Protein AF-A0A158PHT4-F1 (afdb_monomer_lite)

Structure (mmCIF, N/CA/C/O backbone):
data_AF-A0A158PHT4-F1
#
_entry.id   AF-A0A15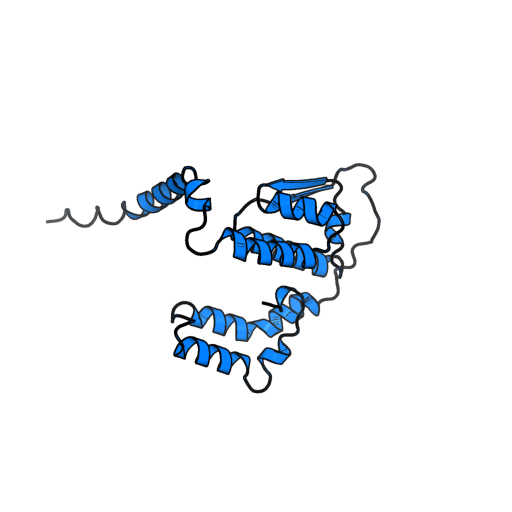8PHT4-F1
#
loop_
_atom_site.group_PDB
_atom_site.id
_atom_site.type_symbol
_atom_site.label_atom_id
_atom_site.label_alt_id
_atom_site.label_comp_id
_atom_site.label_asym_id
_atom_site.label_entity_id
_atom_site.label_seq_id
_atom_site.pdbx_PDB_ins_code
_atom_site.Cartn_x
_atom_site.Cartn_y
_atom_site.Cartn_z
_atom_site.occupancy
_atom_site.B_iso_or_equiv
_atom_site.auth_seq_id
_atom_site.auth_comp_id
_atom_site.auth_asym_id
_atom_site.auth_atom_id
_atom_site.pdbx_PDB_model_num
ATOM 1 N N . MET A 1 1 ? -7.652 -9.459 8.260 1.00 43.53 1 MET A N 1
ATOM 2 C CA . MET A 1 1 ? -6.283 -8.878 8.191 1.00 43.53 1 MET A CA 1
ATOM 3 C C . MET A 1 1 ? -5.360 -9.685 7.281 1.00 43.53 1 MET A C 1
ATOM 5 O O . MET A 1 1 ? -4.559 -9.078 6.591 1.00 43.53 1 MET A O 1
ATOM 9 N N . LEU A 1 2 ? -5.506 -11.014 7.230 1.00 48.41 2 LEU A N 1
ATOM 10 C CA . LEU A 1 2 ? -4.829 -11.893 6.266 1.00 48.41 2 LEU A CA 1
ATOM 11 C C . LEU A 1 2 ? -5.386 -11.805 4.827 1.00 48.41 2 LEU A C 1
ATOM 13 O O . LEU A 1 2 ? -4.727 -12.243 3.892 1.00 48.41 2 LEU A O 1
ATOM 17 N N . GLU A 1 3 ? -6.568 -11.220 4.625 1.00 50.50 3 GLU A N 1
ATOM 18 C CA . GLU A 1 3 ? -7.203 -11.133 3.297 1.00 50.50 3 GLU A CA 1
ATOM 19 C C . GLU A 1 3 ? -6.389 -10.324 2.279 1.00 50.50 3 GLU A C 1
ATOM 21 O O . GLU A 1 3 ? -6.284 -10.740 1.132 1.00 50.50 3 GLU A O 1
ATOM 26 N N . HIS A 1 4 ? -5.694 -9.258 2.696 1.00 52.31 4 HIS A N 1
ATOM 27 C CA . HIS A 1 4 ? -4.806 -8.503 1.796 1.00 52.31 4 HIS A CA 1
ATOM 28 C C . HIS A 1 4 ? -3.596 -9.315 1.306 1.00 52.31 4 HIS A C 1
ATOM 30 O O . HIS A 1 4 ? -2.979 -8.947 0.315 1.00 52.31 4 HIS A O 1
ATOM 36 N N . LEU A 1 5 ? -3.258 -10.416 1.983 1.00 56.66 5 LEU A N 1
ATOM 37 C CA . LEU A 1 5 ? -2.183 -11.328 1.585 1.00 56.66 5 LEU A CA 1
ATOM 38 C C . LEU A 1 5 ? -2.699 -12.473 0.703 1.00 56.66 5 LEU A C 1
ATOM 40 O O . LEU A 1 5 ? -1.915 -13.327 0.296 1.00 56.66 5 LEU A O 1
ATOM 44 N N . GLY A 1 6 ? -3.987 -12.475 0.343 1.00 58.03 6 GLY A N 1
ATOM 45 C CA . GLY A 1 6 ? -4.617 -13.538 -0.442 1.00 58.03 6 GLY A CA 1
ATOM 46 C C . GLY A 1 6 ? -5.187 -14.672 0.409 1.00 58.03 6 GLY A C 1
ATOM 47 O O . GLY A 1 6 ? -5.356 -15.785 -0.086 1.00 58.03 6 GLY A O 1
ATOM 48 N N . ALA A 1 7 ? -5.491 -14.431 1.689 1.00 65.94 7 ALA A N 1
ATOM 49 C CA . ALA A 1 7 ? -6.240 -15.410 2.466 1.00 65.94 7 ALA A CA 1
ATOM 50 C C . ALA A 1 7 ? -7.692 -15.480 1.997 1.00 65.94 7 ALA A C 1
ATOM 52 O O . ALA A 1 7 ? -8.373 -14.465 1.871 1.00 65.94 7 ALA A O 1
ATOM 53 N N . ASN A 1 8 ? -8.153 -16.703 1.764 1.00 71.38 8 ASN A N 1
ATOM 54 C CA . ASN A 1 8 ? -9.468 -16.965 1.211 1.00 71.38 8 ASN A CA 1
ATOM 55 C C . ASN A 1 8 ? -10.591 -16.582 2.207 1.00 71.38 8 ASN A C 1
ATOM 57 O O . ASN A 1 8 ? -10.654 -17.156 3.306 1.00 71.38 8 ASN A O 1
ATOM 61 N N . PRO A 1 9 ? -11.520 -15.679 1.832 1.00 80.25 9 PRO A N 1
ATOM 62 C CA . PRO A 1 9 ? -12.610 -15.241 2.699 1.00 80.25 9 PRO A CA 1
ATOM 63 C C . PRO A 1 9 ? -13.687 -16.316 2.888 1.00 80.25 9 PRO A C 1
ATOM 65 O O . PRO A 1 9 ? -14.562 -16.142 3.726 1.00 80.25 9 PRO A O 1
ATOM 68 N N . LYS A 1 10 ? -13.628 -17.468 2.197 1.00 81.31 10 LYS A N 1
ATOM 69 C CA . LYS A 1 10 ? -14.564 -18.595 2.398 1.00 81.31 10 LYS A CA 1
ATOM 70 C C . LYS A 1 10 ? -14.692 -19.018 3.864 1.00 81.31 10 LYS A C 1
ATOM 72 O O . LYS A 1 10 ? -15.769 -19.414 4.297 1.00 81.31 10 LYS A O 1
ATOM 77 N N . SER A 1 11 ? -13.611 -18.908 4.637 1.00 81.44 11 SER A N 1
ATOM 78 C CA . SER A 1 11 ? -13.627 -19.197 6.080 1.00 81.44 11 SER A CA 1
ATOM 79 C C . SER A 1 11 ? -14.541 -18.259 6.879 1.00 81.44 11 SER A C 1
ATOM 81 O O . SER A 1 11 ? -15.110 -18.674 7.883 1.00 81.44 11 SER A O 1
ATOM 83 N N . LEU A 1 12 ? -14.731 -17.026 6.407 1.00 81.06 12 LEU A N 1
ATOM 84 C CA . LEU A 1 12 ? -15.564 -15.997 7.022 1.00 81.06 12 LEU A CA 1
ATOM 85 C C . LEU A 1 12 ? -17.061 -16.320 6.900 1.00 81.06 12 LEU A C 1
ATOM 87 O O . LEU A 1 12 ? -17.836 -15.986 7.793 1.00 81.06 12 LEU A O 1
ATOM 91 N N . TYR A 1 13 ? -17.448 -17.014 5.828 1.00 83.50 13 TYR A N 1
ATOM 92 C CA . TYR A 1 13 ? -18.829 -17.423 5.548 1.00 83.50 13 TYR A CA 1
ATOM 93 C C . TYR A 1 13 ? -19.172 -18.815 6.095 1.00 83.50 13 TYR A C 1
ATOM 95 O O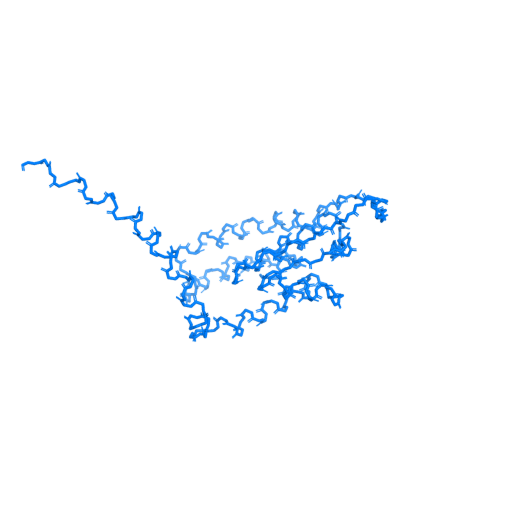 . TYR A 1 13 ? -20.335 -19.209 6.133 1.00 83.50 13 TYR A O 1
ATOM 103 N N . LYS A 1 14 ? -18.174 -19.590 6.537 1.00 86.19 14 LYS A N 1
ATOM 104 C CA . LYS A 1 14 ? -18.403 -20.939 7.059 1.00 86.19 14 LYS A CA 1
ATOM 105 C C . LYS A 1 14 ? -19.127 -20.862 8.410 1.00 86.19 14 LYS A C 1
ATOM 107 O O . LYS A 1 14 ? -18.598 -20.293 9.361 1.00 86.19 14 LYS A O 1
ATOM 112 N N . HIS A 1 15 ? -20.319 -21.458 8.500 1.00 86.44 15 HIS A N 1
ATOM 113 C CA . HIS A 1 15 ? -21.161 -21.482 9.712 1.00 86.44 15 HIS A CA 1
ATOM 114 C C . HIS A 1 15 ? -21.458 -20.092 10.317 1.00 86.44 15 HIS A C 1
ATOM 116 O O . HIS A 1 15 ? -21.584 -19.966 11.543 1.00 86.44 15 HIS A O 1
ATOM 122 N N . ASP A 1 16 ? -21.520 -19.058 9.471 1.00 83.06 16 ASP A N 1
ATOM 123 C CA . ASP A 1 16 ? -21.696 -17.650 9.857 1.00 83.06 16 ASP A CA 1
ATOM 124 C C . ASP A 1 16 ? -20.627 -17.131 10.832 1.00 83.06 16 ASP A C 1
ATOM 126 O O . ASP A 1 16 ? -20.882 -16.252 11.658 1.00 83.06 16 ASP A O 1
ATOM 130 N N . TYR A 1 17 ? -19.403 -17.668 10.751 1.00 85.62 17 TYR A N 1
ATOM 131 C CA . TYR A 1 17 ? -18.296 -17.304 11.640 1.00 85.62 17 TYR A CA 1
ATOM 132 C C . TYR A 1 17 ? -18.021 -15.794 11.670 1.00 85.62 17 TYR A C 1
ATOM 134 O O . TYR A 1 17 ? -17.864 -15.209 12.746 1.00 85.62 17 TYR A O 1
ATOM 142 N N . GLY A 1 18 ? -17.981 -15.145 10.503 1.00 82.75 18 GLY A N 1
ATOM 143 C CA . GLY A 1 18 ? -17.729 -13.710 10.387 1.00 82.75 18 GLY A CA 1
ATOM 144 C C . GLY A 1 18 ? -18.805 -12.866 11.068 1.00 82.75 18 GLY A C 1
ATOM 145 O O . GLY A 1 18 ? -18.476 -11.914 11.776 1.00 82.75 18 GLY A O 1
ATOM 146 N N . GLN A 1 19 ? -20.072 -13.254 10.912 1.00 86.81 19 GLN A N 1
ATOM 147 C CA . GLN A 1 19 ? -21.207 -12.543 11.495 1.00 86.81 19 GLN A CA 1
ATOM 148 C C . GLN A 1 19 ? -21.254 -12.737 13.014 1.00 86.81 19 GLN A C 1
ATOM 150 O O . GLN A 1 19 ? -21.314 -11.751 13.743 1.00 86.81 19 GLN A O 1
ATOM 155 N N . LYS A 1 20 ? -21.073 -13.974 13.500 1.00 87.62 20 LYS A N 1
ATOM 156 C CA . LYS A 1 20 ? -20.962 -14.285 14.938 1.00 87.62 20 LYS A CA 1
ATOM 157 C C . LYS A 1 20 ? -19.827 -13.515 15.610 1.00 87.62 20 LYS A C 1
ATOM 159 O O . LYS A 1 20 ? -20.035 -12.861 16.625 1.00 87.62 20 LYS A O 1
ATOM 164 N N . THR A 1 21 ? -18.644 -13.505 14.992 1.00 87.06 21 THR A N 1
ATOM 165 C CA . THR A 1 21 ? -17.480 -12.763 15.505 1.00 87.06 21 THR A CA 1
ATOM 166 C C . THR A 1 21 ? -17.753 -11.259 15.583 1.00 87.06 21 THR A C 1
ATOM 168 O O . THR A 1 21 ? -17.270 -10.583 16.493 1.00 87.06 21 THR A O 1
ATOM 171 N N . LEU A 1 22 ? -18.491 -10.703 14.618 1.00 87.19 22 LEU A N 1
ATOM 172 C CA . LEU A 1 22 ? -18.854 -9.291 14.629 1.00 87.19 22 LEU A CA 1
ATOM 173 C C . LEU A 1 22 ? -19.854 -8.986 15.749 1.00 87.19 22 LEU A C 1
ATOM 175 O O . LEU A 1 22 ? -19.645 -8.022 16.484 1.00 87.19 22 LEU A O 1
ATOM 179 N N . THR A 1 23 ? -20.873 -9.827 15.932 1.00 87.19 23 THR A N 1
ATOM 180 C CA . THR A 1 23 ? -21.847 -9.703 17.024 1.00 87.19 23 THR A CA 1
ATOM 181 C C . THR A 1 23 ? -21.169 -9.773 18.394 1.00 87.19 23 THR A C 1
ATOM 183 O O . THR A 1 23 ? -21.371 -8.872 19.208 1.00 87.19 23 THR A O 1
ATOM 186 N N . ASP A 1 24 ? -20.279 -10.743 18.618 1.00 89.75 24 ASP A N 1
ATOM 187 C CA . ASP A 1 24 ? -19.501 -10.864 19.861 1.00 89.75 24 ASP A CA 1
ATOM 188 C C . ASP A 1 24 ? -18.653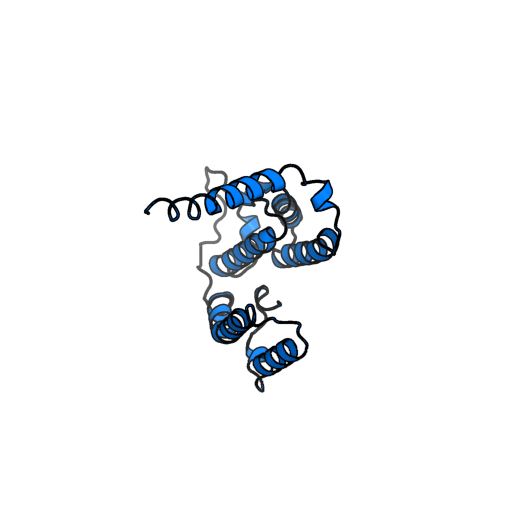 -9.612 20.124 1.00 89.75 24 ASP A C 1
ATOM 190 O O . ASP A 1 24 ? -18.521 -9.139 21.252 1.00 89.75 24 ASP A O 1
ATOM 194 N N . ARG A 1 25 ? -18.070 -9.026 19.073 1.00 86.50 25 ARG A N 1
ATOM 195 C CA . ARG A 1 25 ? -17.253 -7.809 19.187 1.00 86.50 25 ARG A CA 1
ATOM 196 C C . ARG A 1 25 ? -18.062 -6.563 19.517 1.00 86.50 25 ARG A C 1
ATOM 198 O O . ARG A 1 25 ? -17.520 -5.674 20.182 1.00 86.50 25 ARG A O 1
ATOM 205 N N . VAL A 1 26 ? -19.309 -6.491 19.057 1.00 89.25 26 VAL A N 1
ATOM 206 C CA . VAL A 1 26 ? -20.256 -5.433 19.433 1.00 89.25 26 VAL A CA 1
ATOM 207 C C . VAL A 1 26 ? -20.676 -5.611 20.889 1.00 89.25 26 VAL A C 1
ATOM 209 O O . VAL A 1 26 ? -20.612 -4.648 21.649 1.00 89.25 26 VAL A O 1
ATOM 212 N N . GLN A 1 27 ? -21.016 -6.837 21.300 1.00 87.19 27 GLN A N 1
ATOM 213 C CA . GLN A 1 27 ? -21.388 -7.151 22.685 1.00 87.19 27 GLN A CA 1
ATOM 214 C C . GLN A 1 27 ? -20.253 -6.848 23.671 1.00 87.19 27 GLN A C 1
ATOM 216 O O . GLN A 1 27 ? -20.477 -6.220 24.701 1.00 87.19 27 GLN A O 1
ATOM 221 N N . ASN A 1 28 ? -19.015 -7.190 23.312 1.00 87.88 28 ASN A N 1
ATOM 222 C CA . ASN A 1 28 ? -17.826 -6.918 24.124 1.00 87.88 28 ASN A CA 1
ATOM 223 C C . ASN A 1 28 ? -17.319 -5.463 24.015 1.00 87.88 28 ASN A C 1
ATOM 225 O O . ASN A 1 28 ? -16.254 -5.138 24.539 1.00 87.88 28 ASN A O 1
ATOM 229 N N . GLY A 1 29 ? -18.021 -4.581 23.291 1.00 82.81 29 GLY A N 1
ATOM 230 C CA . GLY A 1 29 ? -17.694 -3.153 23.177 1.00 82.81 29 GLY A CA 1
ATOM 231 C C . GLY A 1 29 ? -16.449 -2.818 22.345 1.00 82.81 29 GLY A C 1
ATOM 232 O O . GLY A 1 29 ? -16.054 -1.656 22.252 1.00 82.81 29 GLY A O 1
ATOM 233 N N . THR A 1 30 ? -15.822 -3.809 21.708 1.00 83.75 30 THR A N 1
ATOM 234 C CA . THR A 1 30 ? -14.628 -3.607 20.865 1.00 83.75 30 THR A CA 1
ATOM 235 C C . THR A 1 30 ? -14.942 -2.936 19.526 1.00 83.75 30 THR A C 1
ATOM 237 O O . THR A 1 30 ? -14.068 -2.303 18.931 1.00 83.75 30 THR A O 1
ATOM 240 N N . VAL A 1 31 ? -16.190 -3.041 19.058 1.00 84.69 31 VAL A N 1
ATOM 241 C CA . VAL A 1 31 ? -16.697 -2.364 17.859 1.00 84.69 31 VAL A CA 1
ATOM 242 C C . VAL A 1 31 ? -17.844 -1.447 18.269 1.00 84.69 31 VAL A C 1
ATOM 244 O O . VAL A 1 31 ? -18.857 -1.900 18.789 1.00 84.69 31 VAL A O 1
ATOM 247 N N . CYS A 1 32 ? -17.694 -0.143 18.027 1.00 85.62 32 CYS A N 1
ATOM 248 C CA . CYS A 1 32 ? -18.755 0.825 18.290 1.00 85.62 32 CYS A CA 1
ATOM 249 C C . CYS A 1 32 ? -19.781 0.862 17.146 1.00 85.62 32 CYS A C 1
ATOM 251 O O . CYS A 1 32 ? -19.469 0.504 16.008 1.00 85.62 32 CYS A O 1
ATOM 253 N N . GLY A 1 33 ? -20.979 1.394 17.412 1.00 80.69 33 GLY A N 1
ATOM 254 C CA . GLY A 1 33 ? -22.054 1.490 16.413 1.00 80.69 33 GLY A CA 1
ATOM 255 C C . GLY A 1 33 ? -21.687 2.266 15.138 1.00 80.69 33 GLY A C 1
ATOM 256 O O . GLY A 1 33 ? -22.241 1.998 14.082 1.00 80.69 33 GLY A O 1
ATOM 257 N N . LYS A 1 34 ? -20.696 3.171 15.185 1.00 85.56 34 LYS A N 1
ATOM 258 C CA . LYS A 1 34 ? -20.178 3.870 13.988 1.00 85.56 34 LYS A CA 1
ATOM 259 C C . LYS A 1 34 ? -19.271 2.995 13.114 1.00 85.56 34 LYS A C 1
ATOM 261 O O . LYS A 1 34 ? -19.097 3.274 11.931 1.00 85.56 34 LYS A O 1
ATOM 266 N N . CYS A 1 35 ? -18.635 1.987 13.706 1.00 83.38 35 CYS A N 1
ATOM 267 C CA . CYS A 1 35 ? -17.728 1.071 13.019 1.00 83.38 35 CYS A CA 1
ATOM 268 C C . CYS A 1 35 ? -18.450 -0.184 12.520 1.00 83.38 35 CYS A C 1
ATOM 270 O O . CYS A 1 35 ? -18.028 -0.734 11.509 1.00 83.38 35 CYS A O 1
ATOM 272 N N . LEU A 1 36 ? -19.529 -0.601 13.192 1.00 84.12 36 LEU A N 1
ATOM 273 C CA . LEU A 1 36 ? -20.365 -1.741 12.809 1.00 84.12 36 LEU A CA 1
ATOM 274 C C . LEU A 1 36 ? -20.729 -1.774 11.310 1.00 84.12 36 LEU A C 1
ATOM 276 O O . LEU A 1 36 ? -20.359 -2.757 10.669 1.00 84.12 36 LEU A O 1
ATOM 280 N N . PRO A 1 37 ? -21.308 -0.713 10.707 1.00 88.19 37 PRO A N 1
ATOM 281 C CA . PRO A 1 37 ? -21.698 -0.754 9.296 1.00 88.19 37 PRO A CA 1
ATOM 282 C C . PRO A 1 37 ? -20.509 -0.988 8.355 1.00 88.19 37 PRO A C 1
ATOM 284 O O . PRO A 1 37 ? -20.651 -1.656 7.340 1.00 88.19 37 PRO A O 1
ATOM 287 N N . LYS A 1 38 ? -19.304 -0.521 8.714 1.00 87.38 38 LYS A N 1
ATOM 288 C CA . LYS A 1 38 ? -18.089 -0.747 7.911 1.00 87.38 38 LYS A CA 1
ATOM 289 C C . LYS A 1 38 ? -17.654 -2.210 7.926 1.00 87.38 38 LYS A C 1
ATOM 291 O O . LYS A 1 38 ? -17.127 -2.710 6.938 1.00 87.38 38 LYS A O 1
ATOM 296 N N . PHE A 1 39 ? -17.826 -2.887 9.060 1.00 85.69 39 PHE A N 1
ATOM 297 C CA . PHE A 1 39 ? -17.507 -4.307 9.175 1.00 85.69 39 PHE A CA 1
ATOM 298 C C . PHE A 1 39 ? -18.565 -5.180 8.497 1.00 85.69 39 PHE A C 1
ATOM 300 O O . PHE A 1 39 ? -18.199 -6.171 7.877 1.00 85.69 39 PHE A O 1
ATOM 307 N N . GLU A 1 40 ? -19.843 -4.806 8.563 1.00 86.94 40 GLU A N 1
ATOM 308 C CA . GLU A 1 40 ? -20.914 -5.487 7.822 1.00 86.94 40 GLU A CA 1
ATOM 309 C C . GLU A 1 40 ? -20.721 -5.356 6.309 1.00 86.94 40 GLU A C 1
ATOM 311 O O . GLU A 1 40 ? -20.790 -6.346 5.582 1.00 86.94 40 GLU A O 1
ATOM 316 N N . GLU A 1 41 ? -20.399 -4.150 5.842 1.00 86.56 41 GLU A N 1
ATOM 317 C CA . GLU A 1 41 ? -20.066 -3.886 4.444 1.00 86.56 41 GLU A CA 1
ATOM 318 C C . GLU A 1 41 ? -18.859 -4.721 3.996 1.00 86.56 41 GLU A C 1
ATOM 320 O O . GLU A 1 41 ? -18.899 -5.381 2.958 1.00 86.56 41 GLU A O 1
ATOM 325 N N . PHE A 1 42 ? -17.815 -4.789 4.823 1.00 85.38 42 PHE A N 1
ATOM 326 C CA . PHE A 1 42 ? -16.665 -5.649 4.568 1.00 85.38 42 PHE A CA 1
ATOM 327 C C . PHE A 1 42 ? -17.043 -7.134 4.475 1.00 85.38 42 PHE A C 1
ATOM 329 O O . PHE A 1 42 ? -16.650 -7.787 3.516 1.00 85.38 42 PHE A O 1
ATOM 336 N N . LEU A 1 43 ? -17.833 -7.672 5.414 1.00 85.12 43 LEU A N 1
ATOM 337 C CA . LEU A 1 43 ? -18.299 -9.067 5.365 1.00 85.12 43 LEU A CA 1
ATOM 338 C C . LEU A 1 43 ? -19.079 -9.355 4.075 1.00 85.12 43 LEU A C 1
ATOM 340 O O . LEU A 1 43 ? -18.922 -10.423 3.486 1.00 85.12 43 LEU A O 1
ATOM 344 N N . LYS A 1 44 ? -19.891 -8.399 3.613 1.00 86.31 44 LYS A N 1
ATOM 345 C CA . LYS A 1 44 ? -20.662 -8.524 2.373 1.00 86.31 44 LYS A CA 1
ATOM 346 C C . LYS A 1 44 ? -19.766 -8.577 1.135 1.00 86.31 44 LYS A C 1
ATOM 348 O O . LYS A 1 44 ? -20.019 -9.383 0.246 1.00 86.31 44 LYS A O 1
ATOM 353 N N . PHE A 1 45 ? -18.729 -7.742 1.078 1.00 85.38 45 PHE A N 1
ATOM 354 C CA . PHE A 1 45 ? -17.880 -7.603 -0.109 1.00 85.38 45 PHE A CA 1
ATOM 355 C C . PHE A 1 45 ? -16.572 -8.403 -0.062 1.00 85.38 45 PHE A C 1
ATOM 357 O O . PHE A 1 45 ? -15.884 -8.461 -1.076 1.00 85.38 45 PHE A O 1
ATOM 364 N N . ALA A 1 46 ? -16.220 -9.048 1.055 1.00 81.50 46 ALA A N 1
ATOM 365 C CA . ALA A 1 46 ? -14.950 -9.769 1.202 1.00 81.50 46 ALA A CA 1
ATOM 366 C C . ALA A 1 46 ? -14.734 -10.830 0.106 1.00 81.50 46 ALA A C 1
ATOM 368 O O . ALA A 1 46 ? -13.635 -10.929 -0.436 1.00 81.50 46 ALA A O 1
ATOM 369 N N . GLY A 1 47 ? -15.783 -11.570 -0.274 1.00 80.25 47 GLY A N 1
ATOM 370 C CA . GLY A 1 47 ? -15.757 -12.508 -1.402 1.00 80.25 47 GLY A CA 1
ATOM 371 C C . GLY A 1 47 ? -15.398 -11.838 -2.732 1.00 80.25 47 GLY A C 1
ATOM 372 O O . GLY A 1 47 ? -14.435 -12.241 -3.378 1.00 80.25 47 GLY A O 1
ATOM 373 N N . THR A 1 48 ? -16.113 -10.771 -3.098 1.00 82.06 48 THR A N 1
ATOM 374 C CA . THR A 1 48 ? -15.868 -10.002 -4.331 1.00 82.06 48 THR A CA 1
ATOM 375 C C . THR A 1 48 ? -14.478 -9.372 -4.344 1.00 82.06 48 THR A C 1
ATOM 377 O O . THR A 1 48 ? -13.781 -9.427 -5.351 1.00 82.06 48 THR A O 1
ATOM 380 N N . ILE A 1 49 ? -14.039 -8.815 -3.211 1.00 76.88 49 ILE A N 1
ATOM 381 C CA . ILE A 1 49 ? -12.693 -8.253 -3.062 1.00 76.88 49 ILE A CA 1
ATOM 382 C C . ILE A 1 49 ? -11.650 -9.341 -3.329 1.00 76.88 49 ILE A C 1
ATOM 384 O O . ILE A 1 49 ? -10.701 -9.106 -4.067 1.00 76.88 49 ILE A O 1
ATOM 388 N N . TYR A 1 50 ? -11.826 -10.540 -2.773 1.00 75.88 50 TYR A N 1
ATOM 389 C CA . TYR A 1 50 ? -10.896 -11.642 -2.995 1.00 75.88 50 TYR A CA 1
ATOM 390 C C . TYR A 1 50 ? -10.861 -12.113 -4.451 1.00 75.88 50 TYR A C 1
ATOM 392 O O . TYR A 1 50 ? -9.777 -12.347 -4.979 1.00 75.88 50 TYR A O 1
ATOM 400 N N . GLU A 1 51 ? -12.009 -12.237 -5.113 1.00 76.81 51 GLU A N 1
ATOM 401 C CA . GLU A 1 51 ? -12.063 -12.617 -6.529 1.00 76.81 51 GLU A CA 1
ATOM 402 C C . GLU A 1 51 ? -11.369 -11.580 -7.419 1.00 76.81 51 GLU A C 1
ATOM 404 O O . GLU A 1 51 ? -10.536 -11.945 -8.247 1.00 76.81 51 GLU A O 1
ATOM 409 N N . GLU A 1 52 ? -11.593 -10.289 -7.178 1.00 73.31 52 GLU A N 1
ATOM 410 C CA . GLU A 1 52 ? -10.897 -9.221 -7.903 1.00 73.31 52 GLU A CA 1
ATOM 411 C C . GLU A 1 52 ? -9.390 -9.177 -7.599 1.00 73.31 52 GLU A C 1
ATOM 413 O O . GLU A 1 52 ? -8.577 -8.846 -8.464 1.00 73.31 52 GLU A O 1
ATOM 418 N N . MET A 1 53 ? -8.992 -9.537 -6.375 1.00 67.88 53 MET A N 1
ATOM 419 C CA . MET A 1 53 ? -7.591 -9.557 -5.945 1.00 67.88 53 MET A CA 1
ATOM 420 C C . MET A 1 53 ? -6.810 -10.792 -6.397 1.00 67.88 53 MET A C 1
ATOM 422 O O . MET A 1 53 ? -5.601 -10.694 -6.600 1.00 67.88 53 MET A O 1
ATOM 426 N N . CYS A 1 54 ? -7.448 -11.960 -6.458 1.00 66.12 54 CYS A N 1
ATOM 427 C CA . CYS A 1 54 ? -6.775 -13.260 -6.577 1.00 66.12 54 CYS A CA 1
ATOM 428 C C . CYS A 1 54 ? -7.376 -14.178 -7.652 1.00 66.12 54 CYS A C 1
ATOM 430 O O . CYS A 1 54 ? -6.715 -15.131 -8.053 1.00 66.12 54 CYS A O 1
ATOM 432 N N . GLY A 1 55 ? -8.611 -13.932 -8.093 1.00 62.28 55 GLY A N 1
ATOM 433 C CA . GLY A 1 55 ? -9.306 -14.727 -9.114 1.00 62.28 55 GLY A CA 1
ATOM 434 C C . GLY A 1 55 ? -9.144 -14.198 -10.541 1.00 62.28 55 GLY A C 1
ATOM 435 O O . GLY A 1 55 ? -9.421 -14.916 -11.499 1.00 62.28 55 GLY A O 1
ATOM 436 N N . GLN A 1 56 ? -8.677 -12.960 -10.701 1.00 65.00 56 GLN A N 1
ATOM 437 C CA . GLN A 1 56 ? -8.437 -12.348 -12.004 1.00 65.00 56 GLN A CA 1
ATOM 438 C C . GLN A 1 56 ? -7.125 -12.858 -12.627 1.00 65.00 56 GLN A C 1
ATOM 440 O O . GLN A 1 56 ? -6.080 -12.885 -11.974 1.00 65.00 56 GLN A O 1
ATOM 445 N N . ILE A 1 57 ? -7.163 -13.200 -13.920 1.00 61.72 57 ILE A N 1
ATOM 446 C CA . ILE A 1 57 ? -5.963 -13.539 -14.700 1.00 61.72 57 ILE A CA 1
ATOM 447 C C . ILE A 1 57 ? -5.056 -12.296 -14.721 1.00 61.72 57 ILE A C 1
ATOM 449 O O . ILE A 1 57 ? -5.548 -11.202 -15.038 1.00 61.72 57 ILE A O 1
ATOM 453 N N . PRO A 1 58 ? -3.763 -12.416 -14.365 1.00 66.00 58 PRO A N 1
ATOM 454 C CA . PRO A 1 58 ? -2.858 -11.281 -14.396 1.00 66.00 58 PRO A CA 1
ATOM 455 C C . PRO A 1 58 ? -2.776 -10.726 -15.814 1.00 66.00 58 PRO A C 1
ATOM 457 O O . PRO A 1 58 ? -2.769 -11.478 -16.792 1.00 66.00 58 PRO A O 1
ATOM 460 N N . ILE A 1 59 ? -2.729 -9.400 -15.922 1.00 68.94 59 ILE A N 1
ATOM 461 C CA . ILE A 1 59 ? -2.550 -8.728 -17.208 1.00 68.94 59 ILE A CA 1
ATOM 462 C C . ILE A 1 59 ? -1.199 -9.207 -17.739 1.00 68.94 59 ILE A C 1
ATOM 464 O O . ILE A 1 59 ? -0.173 -8.865 -17.174 1.00 68.94 59 ILE A O 1
ATOM 468 N N . SER A 1 60 ? -1.171 -10.052 -18.771 1.00 61.25 60 SER A N 1
ATOM 469 C CA . SER A 1 60 ? 0.086 -10.572 -19.317 1.00 61.25 60 SER A CA 1
ATOM 470 C C . SER A 1 60 ? 0.829 -9.448 -20.041 1.00 61.25 60 SER A C 1
ATOM 472 O O . SER A 1 60 ? 0.802 -9.342 -21.265 1.00 61.25 60 SER A O 1
ATOM 474 N N . ILE A 1 61 ? 1.458 -8.546 -19.287 1.00 65.38 61 ILE A N 1
ATOM 475 C CA . ILE A 1 61 ? 2.443 -7.642 -19.854 1.00 65.38 61 ILE A CA 1
ATOM 476 C C . ILE A 1 61 ? 3.688 -8.459 -20.160 1.00 65.38 61 ILE A C 1
ATOM 478 O O . ILE A 1 61 ? 4.203 -9.203 -19.321 1.00 65.38 61 ILE A O 1
ATOM 482 N N . VAL A 1 62 ? 4.148 -8.321 -21.401 1.00 63.41 62 VAL A N 1
ATOM 483 C CA . VAL A 1 62 ? 5.353 -8.969 -21.906 1.00 63.41 62 VAL A CA 1
ATOM 484 C C . VAL A 1 62 ? 6.495 -8.693 -20.929 1.00 63.41 62 VAL A C 1
ATOM 486 O O . VAL A 1 62 ? 6.846 -7.541 -20.679 1.00 63.41 62 VAL A O 1
ATOM 489 N N . ARG A 1 63 ? 7.079 -9.762 -20.377 1.00 63.09 63 ARG A N 1
ATOM 490 C CA . ARG A 1 63 ? 8.205 -9.739 -19.425 1.00 63.09 63 ARG A CA 1
ATOM 491 C C . ARG A 1 63 ? 9.532 -9.373 -20.116 1.00 63.09 63 ARG A C 1
ATOM 493 O O . ARG A 1 63 ? 10.554 -10.021 -19.909 1.00 63.09 63 ARG A O 1
ATOM 500 N N . GLY A 1 64 ? 9.506 -8.368 -20.988 1.00 56.25 64 GLY A N 1
ATOM 501 C CA . GLY A 1 64 ? 10.654 -7.864 -21.733 1.00 56.25 64 GLY A CA 1
ATOM 502 C C . GLY A 1 64 ? 11.284 -6.700 -20.983 1.00 56.25 64 GLY A C 1
ATOM 503 O O . GLY A 1 64 ? 10.663 -5.655 -20.805 1.00 56.25 64 GLY A O 1
ATOM 504 N N . ARG A 1 65 ? 12.507 -6.886 -20.489 1.00 58.47 65 ARG A N 1
ATOM 505 C CA . ARG A 1 65 ? 13.204 -5.862 -19.713 1.00 58.47 65 ARG A CA 1
ATOM 506 C C . ARG A 1 65 ? 13.651 -4.687 -20.590 1.00 58.47 65 ARG A C 1
ATOM 508 O O . ARG A 1 65 ? 14.154 -4.893 -21.687 1.00 58.47 65 ARG A O 1
ATOM 515 N N . ARG A 1 66 ? 13.595 -3.517 -19.945 1.00 54.72 66 ARG A N 1
ATOM 516 C CA . ARG A 1 66 ? 14.246 -2.223 -20.209 1.00 54.72 66 ARG A CA 1
ATOM 517 C C . ARG A 1 66 ? 13.877 -1.559 -21.528 1.00 54.72 66 ARG A C 1
ATOM 519 O O . ARG A 1 66 ? 14.328 -1.952 -22.597 1.00 54.72 66 ARG A O 1
ATOM 526 N N . CYS A 1 67 ? 13.140 -0.457 -21.399 1.00 55.09 67 CYS A N 1
ATOM 527 C CA . CYS A 1 67 ? 13.184 0.609 -22.385 1.00 55.09 67 CYS A CA 1
ATOM 528 C C . CYS A 1 67 ? 14.662 0.848 -22.737 1.00 55.09 67 CYS A C 1
ATOM 530 O O . CYS A 1 67 ? 15.468 1.114 -21.846 1.00 55.09 67 CYS A O 1
ATOM 532 N N . SER A 1 68 ? 15.036 0.704 -24.008 1.00 60.53 68 SER A N 1
ATOM 533 C CA . SER A 1 68 ? 16.415 0.906 -24.476 1.00 60.53 68 SER A CA 1
ATOM 534 C C . SER A 1 68 ? 16.926 2.327 -24.196 1.00 60.53 68 SER A C 1
ATOM 536 O O . SER A 1 68 ? 18.128 2.574 -24.228 1.00 60.53 68 SER A O 1
ATOM 538 N N . SER A 1 69 ? 16.011 3.248 -23.884 1.00 64.75 69 SER A N 1
ATOM 539 C CA . SER A 1 69 ? 16.272 4.624 -23.480 1.00 64.75 69 SER A CA 1
ATOM 540 C C . SER A 1 69 ? 15.160 5.121 -22.545 1.00 64.75 69 SER A C 1
ATOM 542 O O . SER A 1 69 ? 14.090 5.525 -22.998 1.00 64.75 69 SER A O 1
ATOM 544 N N . GLY A 1 70 ? 15.387 5.073 -21.233 1.00 70.00 70 GLY A N 1
ATOM 545 C CA . GLY A 1 70 ? 14.476 5.629 -20.229 1.00 70.00 70 GLY A CA 1
ATOM 54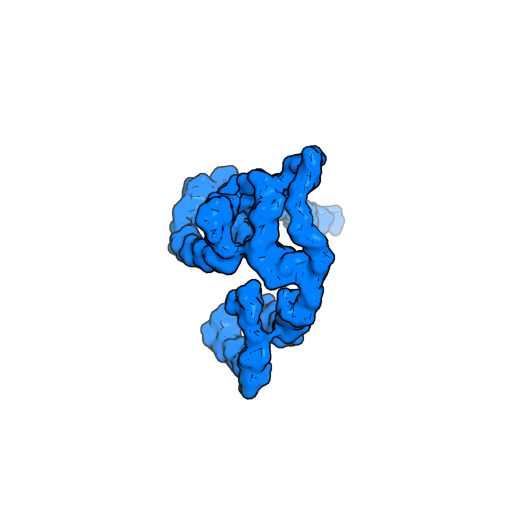6 C C . GLY A 1 70 ? 14.729 5.043 -18.844 1.00 70.00 70 GLY A C 1
ATOM 547 O O . GLY A 1 70 ? 15.077 3.873 -18.732 1.00 70.00 70 GLY A O 1
ATOM 548 N N . LEU A 1 71 ? 14.566 5.860 -17.804 1.00 80.31 71 LEU A N 1
ATOM 549 C CA . LEU A 1 71 ? 14.697 5.449 -16.407 1.00 80.31 71 LEU A CA 1
ATOM 550 C C . LEU A 1 71 ? 13.299 5.352 -15.788 1.00 80.31 71 LEU A C 1
ATOM 552 O O . LEU A 1 71 ? 12.531 6.313 -15.883 1.00 80.31 71 LEU A O 1
ATOM 556 N N . LEU A 1 72 ? 12.962 4.222 -15.163 1.00 84.94 72 LEU A N 1
ATOM 557 C CA . LEU A 1 72 ? 11.674 4.052 -14.488 1.00 84.94 72 LEU A CA 1
ATOM 558 C C . LEU A 1 72 ? 11.837 4.178 -12.969 1.00 84.94 72 LEU A C 1
ATOM 560 O O . LEU A 1 72 ? 12.560 3.403 -12.341 1.00 84.94 72 LEU A O 1
ATOM 564 N N . THR A 1 73 ? 11.116 5.123 -12.369 1.00 86.69 73 THR A N 1
ATOM 565 C CA . THR A 1 73 ? 11.228 5.439 -10.940 1.00 86.69 73 THR A CA 1
ATOM 566 C C . THR A 1 73 ? 9.923 5.153 -10.203 1.00 86.69 73 THR A C 1
ATOM 568 O O . THR A 1 73 ? 8.859 5.596 -10.632 1.00 86.69 73 THR A O 1
ATOM 571 N N . LEU A 1 74 ? 10.003 4.452 -9.068 1.00 87.62 74 LEU A N 1
ATOM 572 C CA . LEU A 1 74 ? 8.894 4.256 -8.134 1.00 87.62 74 LEU A CA 1
ATOM 573 C C . LEU A 1 74 ? 9.040 5.210 -6.948 1.00 87.62 74 LEU A C 1
ATOM 575 O O . LEU A 1 74 ? 10.003 5.110 -6.188 1.00 87.62 74 LEU A O 1
ATOM 579 N N . CYS A 1 75 ? 8.060 6.090 -6.760 1.00 88.31 75 CYS A N 1
ATOM 580 C CA . CYS A 1 75 ? 8.002 7.007 -5.624 1.00 88.31 75 CYS A CA 1
ATOM 581 C C . CYS A 1 75 ? 6.989 6.518 -4.582 1.00 88.31 75 CYS A C 1
ATOM 583 O O . CYS A 1 75 ? 5.828 6.268 -4.901 1.00 88.31 75 CYS A O 1
ATOM 585 N N . MET A 1 76 ? 7.424 6.406 -3.328 1.00 86.44 76 MET A N 1
ATOM 586 C CA . MET A 1 76 ? 6.589 6.027 -2.191 1.00 86.44 76 MET A CA 1
ATOM 587 C C . MET A 1 76 ? 6.529 7.154 -1.164 1.00 86.44 76 MET A C 1
ATOM 589 O O . MET A 1 76 ? 7.495 7.429 -0.445 1.00 86.44 76 MET A O 1
ATOM 593 N N . ASP A 1 77 ? 5.364 7.784 -1.069 1.00 82.81 77 ASP A N 1
ATOM 594 C CA . ASP A 1 77 ? 5.145 8.877 -0.131 1.00 82.81 77 ASP A CA 1
ATOM 595 C C . ASP A 1 77 ? 5.133 8.421 1.332 1.00 82.81 77 ASP A C 1
ATOM 597 O O . ASP A 1 77 ? 4.679 7.329 1.697 1.00 82.81 77 ASP A O 1
ATOM 601 N N . GLY A 1 78 ? 5.609 9.313 2.198 1.00 73.75 78 GLY A N 1
ATOM 602 C CA . GLY A 1 78 ? 5.463 9.204 3.640 1.00 73.75 78 GLY A CA 1
ATOM 603 C C . GLY A 1 78 ? 4.043 9.539 4.095 1.00 73.75 78 GLY A C 1
ATOM 604 O O . GLY A 1 78 ? 3.394 10.438 3.572 1.00 73.75 78 GLY A O 1
ATOM 605 N N . GLY A 1 79 ? 3.551 8.838 5.119 1.00 71.69 79 GLY A N 1
ATOM 606 C CA . GLY A 1 79 ? 2.190 9.071 5.621 1.00 71.69 79 GLY A CA 1
ATOM 607 C C . GLY A 1 79 ? 1.917 8.562 7.033 1.00 71.69 79 GLY A C 1
ATOM 608 O O . GLY A 1 79 ? 0.757 8.350 7.395 1.00 71.69 79 GLY A O 1
ATOM 609 N N . GLY A 1 80 ? 2.961 8.299 7.829 1.00 75.50 80 GLY A N 1
ATOM 610 C CA . GLY A 1 80 ? 2.813 7.627 9.122 1.00 75.50 80 GLY A CA 1
ATOM 611 C C . GLY A 1 80 ? 1.998 6.345 8.954 1.00 75.50 80 GLY A C 1
ATOM 612 O O . GLY A 1 80 ? 2.218 5.621 7.987 1.00 75.50 80 GLY A O 1
ATOM 613 N N . ILE A 1 81 ? 1.003 6.117 9.823 1.00 71.44 81 ILE A N 1
ATOM 614 C CA . ILE A 1 81 ? 0.104 4.944 9.800 1.00 71.44 81 ILE A CA 1
ATOM 615 C C . ILE A 1 81 ? -0.651 4.733 8.472 1.00 71.44 81 ILE A C 1
ATOM 617 O O . ILE A 1 81 ? -1.046 3.608 8.161 1.00 71.44 81 ILE A O 1
ATOM 621 N N . ARG A 1 82 ? -0.854 5.801 7.684 1.00 74.19 82 ARG A N 1
ATOM 622 C CA . ARG A 1 82 ? -1.551 5.743 6.388 1.00 74.19 82 ARG A CA 1
ATOM 623 C C . ARG A 1 82 ? -0.707 5.087 5.298 1.00 74.19 82 ARG A C 1
ATOM 625 O O . ARG A 1 82 ? -1.277 4.612 4.325 1.00 74.19 82 ARG A O 1
ATOM 632 N N . GLY A 1 83 ? 0.611 4.983 5.486 1.00 74.25 83 GLY A N 1
ATOM 633 C CA . GLY A 1 83 ? 1.499 4.303 4.540 1.00 74.25 83 GLY A CA 1
ATOM 634 C C . GLY A 1 83 ? 1.201 2.807 4.377 1.00 74.25 83 GLY A C 1
ATOM 635 O O . GLY A 1 83 ? 1.559 2.233 3.355 1.00 74.25 83 GLY A O 1
ATOM 636 N N . LEU A 1 84 ? 0.466 2.186 5.315 1.00 78.12 84 LEU A N 1
ATOM 637 C CA . LEU A 1 84 ? -0.054 0.823 5.142 1.00 78.12 84 LEU A CA 1
ATOM 638 C C . LEU A 1 84 ? -0.927 0.700 3.886 1.00 78.12 84 LEU A C 1
ATOM 640 O O . LEU A 1 84 ? -0.875 -0.318 3.206 1.00 78.12 84 LEU A O 1
ATOM 644 N N . VAL A 1 85 ? -1.714 1.737 3.580 1.00 81.88 85 VAL A N 1
ATOM 645 C CA . VAL A 1 85 ? -2.579 1.758 2.395 1.00 81.88 85 VAL A CA 1
ATOM 646 C C . VAL A 1 85 ? -1.724 1.705 1.134 1.00 81.88 85 VAL A C 1
ATOM 648 O O . VAL A 1 85 ? -1.993 0.884 0.268 1.00 81.88 85 VAL A O 1
ATOM 651 N N . SER A 1 86 ? -0.642 2.486 1.074 1.00 82.06 86 SER A N 1
ATOM 652 C CA . SER A 1 86 ? 0.284 2.493 -0.063 1.00 82.06 86 SER A CA 1
ATOM 653 C C . SER A 1 86 ? 0.909 1.117 -0.314 1.00 82.06 86 SER A C 1
ATOM 655 O O . SER A 1 86 ? 0.985 0.686 -1.461 1.00 82.06 86 SER A O 1
ATOM 657 N N . VAL A 1 87 ? 1.290 0.389 0.745 1.00 83.88 87 VAL A N 1
ATOM 658 C CA . VAL A 1 87 ? 1.812 -0.988 0.625 1.00 83.88 87 VAL A CA 1
ATOM 659 C C . VAL A 1 87 ? 0.763 -1.934 0.057 1.00 83.88 87 VAL A C 1
ATOM 661 O O . VAL A 1 87 ? 1.062 -2.716 -0.839 1.00 83.88 87 VAL A O 1
ATOM 664 N N . VAL A 1 88 ? -0.470 -1.862 0.567 1.00 84.50 88 VAL A N 1
ATOM 665 C CA . VAL A 1 88 ? -1.568 -2.720 0.103 1.00 84.50 88 VAL A CA 1
ATOM 666 C C . VAL A 1 88 ? -1.920 -2.414 -1.354 1.00 84.50 88 VAL A C 1
ATOM 668 O O . VAL A 1 88 ? -2.114 -3.341 -2.134 1.00 84.50 88 VAL A O 1
ATOM 671 N N . CYS A 1 89 ? -1.940 -1.138 -1.747 1.00 84.25 89 CYS A N 1
ATOM 672 C CA . CYS A 1 89 ? -2.145 -0.733 -3.137 1.00 84.25 89 CYS A CA 1
ATOM 673 C C . CYS A 1 89 ? -1.039 -1.266 -4.053 1.00 84.25 89 CYS A C 1
ATOM 675 O O . CYS A 1 89 ? -1.342 -1.795 -5.119 1.00 84.25 89 CYS A O 1
ATOM 677 N N . LEU A 1 90 ? 0.227 -1.176 -3.635 1.00 84.44 90 LEU A N 1
ATOM 678 C CA . LEU A 1 90 ? 1.356 -1.688 -4.412 1.00 84.44 90 LEU A CA 1
ATOM 679 C C . LEU A 1 90 ? 1.318 -3.218 -4.538 1.00 84.44 90 LEU A C 1
ATOM 681 O O . LEU A 1 90 ? 1.555 -3.749 -5.620 1.00 84.44 90 LEU A O 1
ATOM 685 N N . LEU A 1 91 ? 0.966 -3.925 -3.461 1.00 85.06 91 LEU A N 1
ATOM 686 C CA . LEU A 1 91 ? 0.783 -5.377 -3.461 1.00 85.06 91 LEU A CA 1
ATOM 687 C C . LEU A 1 91 ? -0.339 -5.800 -4.421 1.00 85.06 91 LEU A C 1
ATOM 689 O O . LEU A 1 91 ? -0.161 -6.728 -5.209 1.00 85.06 91 LEU A O 1
ATOM 693 N N . PHE A 1 92 ? -1.470 -5.089 -4.388 1.00 81.81 92 PHE A N 1
ATOM 694 C CA . PHE A 1 92 ? -2.588 -5.320 -5.299 1.00 81.81 92 PHE A CA 1
ATOM 695 C C . PHE A 1 92 ? -2.190 -5.074 -6.754 1.00 81.81 92 PHE A C 1
ATOM 697 O O . PHE A 1 92 ? -2.414 -5.934 -7.602 1.00 81.81 92 PHE A O 1
ATOM 704 N N . ALA A 1 93 ? -1.546 -3.939 -7.035 1.00 83.12 93 ALA A N 1
ATOM 705 C CA . ALA A 1 93 ? -1.061 -3.616 -8.369 1.00 83.12 93 ALA A CA 1
ATOM 706 C C . ALA A 1 93 ? -0.083 -4.685 -8.876 1.00 83.12 93 ALA A C 1
ATOM 708 O O . ALA A 1 93 ? -0.249 -5.176 -9.985 1.00 83.12 93 ALA A O 1
ATOM 709 N N . SER A 1 94 ? 0.874 -5.113 -8.047 1.00 83.06 94 SER A N 1
ATOM 710 C CA . SER A 1 94 ? 1.851 -6.146 -8.410 1.00 83.06 94 SER A CA 1
ATOM 711 C C . SER A 1 94 ? 1.179 -7.461 -8.791 1.00 83.06 94 SER A C 1
ATOM 713 O O . SER A 1 94 ? 1.432 -7.992 -9.870 1.00 83.06 94 SER A O 1
ATOM 715 N N . ARG A 1 95 ? 0.254 -7.952 -7.960 1.00 81.06 95 ARG A N 1
ATOM 716 C CA . ARG A 1 95 ? -0.458 -9.208 -8.233 1.00 81.06 95 ARG A CA 1
ATOM 717 C C . ARG A 1 95 ? -1.373 -9.100 -9.448 1.00 81.06 95 ARG A C 1
ATOM 719 O O . ARG A 1 95 ? -1.422 -10.022 -10.253 1.00 81.06 95 ARG A O 1
ATOM 726 N N . ARG A 1 96 ? -2.051 -7.966 -9.628 1.00 78.06 96 ARG A N 1
ATOM 727 C CA . ARG A 1 96 ? -2.946 -7.742 -10.770 1.00 78.06 96 ARG A CA 1
ATOM 728 C C . ARG A 1 96 ? -2.192 -7.651 -12.095 1.00 78.06 96 ARG A C 1
ATOM 730 O O . ARG A 1 96 ? -2.673 -8.139 -13.116 1.00 78.06 96 ARG A O 1
ATOM 737 N N . ILE A 1 97 ? -1.036 -6.997 -12.069 1.00 77.00 97 ILE A N 1
ATOM 738 C CA . ILE A 1 97 ? -0.245 -6.687 -13.255 1.00 77.00 97 ILE A CA 1
ATOM 739 C C . ILE A 1 97 ? 0.695 -7.841 -13.616 1.00 77.00 97 ILE A C 1
ATOM 741 O O . ILE A 1 97 ? 0.856 -8.131 -14.788 1.00 77.00 97 ILE A O 1
ATOM 745 N N . LEU A 1 98 ? 1.329 -8.504 -12.648 1.00 75.56 98 LEU A N 1
ATOM 746 C CA . LEU A 1 98 ? 2.358 -9.520 -12.922 1.00 75.56 98 LEU A CA 1
ATOM 747 C C . LEU A 1 98 ? 1.982 -10.929 -12.465 1.00 75.56 98 LEU A C 1
ATOM 749 O O . LEU A 1 98 ? 2.641 -11.892 -12.864 1.00 75.56 98 LEU A O 1
ATOM 753 N N . GLY A 1 99 ? 0.947 -11.060 -11.633 1.00 75.56 99 GLY A N 1
ATOM 754 C CA . GLY A 1 99 ? 0.601 -12.316 -10.962 1.00 75.56 99 GLY A CA 1
ATOM 755 C C . GLY A 1 99 ? 1.516 -12.656 -9.784 1.00 75.56 99 GLY A C 1
ATOM 756 O O . GLY A 1 99 ? 1.323 -13.685 -9.145 1.00 75.56 99 GLY A O 1
ATOM 757 N N . ASP A 1 100 ? 2.502 -11.810 -9.481 1.00 79.31 100 ASP A N 1
ATOM 758 C CA . ASP A 1 100 ? 3.503 -12.024 -8.438 1.00 79.31 100 ASP A CA 1
ATOM 759 C C . ASP A 1 100 ? 3.865 -10.706 -7.725 1.00 79.31 100 ASP A C 1
ATOM 761 O O . ASP A 1 100 ? 3.253 -9.660 -7.947 1.00 79.31 100 ASP A O 1
ATOM 765 N N . GLU A 1 101 ? 4.835 -10.760 -6.813 1.00 81.94 101 GLU A N 1
ATOM 766 C CA . GLU A 1 101 ? 5.294 -9.618 -6.007 1.00 81.94 101 GLU A CA 1
ATOM 767 C C . GLU A 1 101 ? 6.567 -8.961 -6.572 1.00 81.94 101 GLU A C 1
ATOM 769 O O . GLU A 1 101 ? 7.255 -8.224 -5.868 1.00 81.94 101 GLU A O 1
ATOM 774 N N . THR A 1 102 ? 6.900 -9.223 -7.843 1.00 81.38 102 THR A N 1
ATOM 775 C CA . THR A 1 102 ? 8.162 -8.780 -8.460 1.00 81.38 102 THR A CA 1
ATOM 776 C C . THR A 1 102 ? 8.083 -7.406 -9.116 1.00 81.38 102 THR A C 1
ATOM 778 O O . THR A 1 102 ? 9.079 -6.955 -9.679 1.00 81.38 102 THR A O 1
ATOM 781 N N . LEU A 1 103 ? 6.949 -6.699 -9.016 1.00 83.12 103 LEU A N 1
ATOM 782 C CA . LEU A 1 103 ? 6.740 -5.401 -9.673 1.00 83.12 103 LEU A CA 1
ATOM 783 C C . LEU A 1 103 ? 7.839 -4.389 -9.344 1.00 83.12 103 LEU A C 1
ATOM 785 O O . LEU A 1 103 ? 8.269 -3.639 -10.214 1.00 83.12 103 LEU A O 1
ATOM 789 N N . VAL A 1 104 ? 8.352 -4.417 -8.114 1.00 84.12 104 VAL A N 1
ATOM 790 C CA . VAL A 1 104 ? 9.417 -3.511 -7.672 1.00 84.12 104 VAL A CA 1
ATOM 791 C C . VAL A 1 104 ? 10.730 -3.724 -8.445 1.00 84.12 104 VAL A C 1
ATOM 793 O O . VAL A 1 104 ? 11.464 -2.767 -8.665 1.00 84.12 104 VAL A O 1
ATOM 796 N N . ASN A 1 105 ? 10.994 -4.936 -8.948 1.00 82.12 105 ASN A N 1
ATOM 797 C CA . ASN A 1 105 ? 12.219 -5.277 -9.687 1.00 82.12 105 ASN A CA 1
ATOM 798 C C . ASN A 1 105 ? 12.262 -4.707 -11.116 1.00 82.12 105 ASN A C 1
ATOM 800 O O . ASN A 1 105 ? 13.295 -4.808 -11.789 1.00 82.12 105 ASN A O 1
ATOM 804 N N . TYR A 1 106 ? 11.143 -4.160 -11.599 1.00 80.88 106 TYR A N 1
ATOM 805 C CA . TYR A 1 106 ? 11.049 -3.511 -12.907 1.00 80.88 106 TYR A CA 1
ATOM 806 C C . TYR A 1 106 ? 11.420 -2.027 -12.858 1.00 80.88 106 TYR A C 1
ATOM 808 O O . TYR A 1 106 ? 11.679 -1.443 -13.907 1.00 80.88 106 TYR A O 1
ATOM 816 N N . PHE A 1 107 ? 11.458 -1.428 -11.666 1.00 85.62 107 PHE A N 1
ATOM 817 C CA . PHE A 1 107 ? 11.872 -0.044 -11.478 1.00 85.62 107 PHE A CA 1
ATOM 818 C C . PHE A 1 107 ? 13.386 0.028 -11.307 1.00 85.62 107 PHE A C 1
ATOM 820 O O . PHE A 1 107 ? 13.974 -0.746 -10.552 1.00 85.62 107 PHE A O 1
ATOM 827 N N . ASP A 1 108 ? 14.014 0.979 -11.989 1.00 84.81 108 ASP A N 1
ATOM 828 C CA . ASP A 1 108 ? 15.444 1.231 -11.848 1.00 84.81 108 ASP A CA 1
ATOM 829 C C . ASP A 1 108 ? 15.731 1.964 -10.534 1.00 84.81 108 ASP A C 1
ATOM 831 O O . ASP A 1 108 ? 16.761 1.734 -9.901 1.00 84.81 108 ASP A O 1
ATOM 835 N N . TRP A 1 109 ? 14.839 2.879 -10.138 1.00 87.31 109 TRP A N 1
ATOM 836 C CA . TRP A 1 109 ? 15.014 3.740 -8.970 1.00 87.31 109 TRP A CA 1
ATOM 837 C C . TRP A 1 109 ? 13.836 3.610 -8.009 1.00 87.31 109 TRP A C 1
ATOM 839 O O . TRP A 1 109 ? 12.674 3.734 -8.398 1.00 87.31 109 TRP A O 1
ATOM 849 N N . LEU A 1 110 ? 14.146 3.414 -6.727 1.00 88.75 110 LEU A N 1
ATOM 850 C CA . LEU A 1 110 ? 13.172 3.402 -5.640 1.00 88.75 110 LEU A CA 1
ATOM 851 C C . LEU A 1 110 ? 13.389 4.637 -4.772 1.00 88.75 110 LEU A C 1
ATOM 853 O O . LEU A 1 110 ? 14.420 4.777 -4.116 1.00 88.75 110 LEU A O 1
ATOM 857 N N . ILE A 1 111 ? 12.405 5.527 -4.754 1.00 89.81 111 ILE A N 1
ATOM 858 C CA . ILE A 1 111 ? 12.417 6.748 -3.955 1.00 89.81 111 ILE A CA 1
ATOM 859 C C . ILE A 1 111 ? 11.347 6.611 -2.881 1.00 89.81 111 ILE A C 1
ATOM 861 O O . ILE A 1 111 ? 10.212 6.233 -3.160 1.00 89.81 111 ILE A O 1
ATOM 865 N N . GLY A 1 112 ? 11.686 6.933 -1.637 1.00 87.94 112 GLY A N 1
ATOM 866 C CA . GLY A 1 112 ? 10.721 6.882 -0.552 1.00 87.94 112 GLY A CA 1
ATOM 867 C C . GLY A 1 112 ? 11.022 7.876 0.555 1.00 87.94 112 GLY A C 1
ATOM 868 O O . GLY A 1 112 ? 12.183 8.109 0.884 1.00 87.94 112 GLY A O 1
ATOM 869 N N . THR A 1 113 ? 9.977 8.441 1.160 1.00 86.62 113 THR A N 1
ATOM 870 C CA . THR A 1 113 ? 10.095 9.377 2.289 1.00 86.62 113 THR A CA 1
ATOM 871 C C . THR A 1 113 ? 9.448 8.797 3.551 1.00 86.62 113 THR A C 1
ATOM 873 O O . THR A 1 113 ? 8.352 8.241 3.514 1.00 86.62 113 THR A O 1
ATOM 876 N N . SER A 1 114 ? 10.119 8.895 4.706 1.00 84.19 114 SER A N 1
ATOM 877 C CA . SER A 1 114 ? 9.629 8.365 5.995 1.00 84.19 114 SER A CA 1
ATOM 878 C C . SER A 1 114 ? 9.239 6.873 5.923 1.00 84.19 114 SER A C 1
ATOM 880 O O . SER A 1 114 ? 10.082 6.012 5.712 1.00 84.19 114 SER A O 1
ATOM 882 N N . THR A 1 115 ? 7.958 6.532 6.067 1.00 81.94 115 THR A N 1
ATOM 883 C CA . THR A 1 115 ? 7.456 5.164 5.863 1.00 81.94 115 THR A CA 1
ATOM 884 C C . THR A 1 115 ? 7.813 4.607 4.481 1.00 81.94 115 THR A C 1
ATOM 886 O O . THR A 1 115 ? 8.152 3.431 4.369 1.00 81.94 115 THR A O 1
ATOM 889 N N . GLY A 1 116 ? 7.783 5.446 3.444 1.00 84.44 116 GLY A N 1
ATOM 890 C CA . GLY A 1 116 ? 8.155 5.061 2.089 1.00 84.44 116 GLY A CA 1
ATOM 891 C C . GLY A 1 116 ? 9.632 4.695 1.951 1.00 84.44 116 GLY A C 1
ATOM 892 O O . GLY A 1 116 ? 9.945 3.789 1.186 1.00 84.44 116 GLY A O 1
ATOM 893 N N . SER A 1 117 ? 10.545 5.317 2.716 1.00 87.19 117 SER A N 1
ATOM 894 C CA . SER A 1 117 ? 11.978 4.974 2.647 1.00 87.19 117 SER A CA 1
ATOM 895 C C . SER A 1 117 ? 12.251 3.590 3.226 1.00 87.19 117 SER A C 1
ATOM 897 O O . SER A 1 117 ? 13.043 2.831 2.677 1.00 87.19 117 SER A O 1
ATOM 899 N N . MET A 1 118 ? 11.534 3.220 4.289 1.00 86.31 118 MET A N 1
ATOM 900 C CA . MET A 1 118 ? 11.591 1.875 4.855 1.00 86.31 118 MET A CA 1
ATOM 901 C C . MET A 1 118 ? 11.128 0.819 3.845 1.00 86.31 118 MET A C 1
ATOM 903 O O . MET A 1 118 ? 11.751 -0.234 3.732 1.00 86.31 118 MET A O 1
ATOM 907 N N . LEU A 1 119 ? 10.059 1.101 3.094 1.00 85.88 119 LEU A N 1
ATOM 908 C CA . LEU A 1 119 ? 9.558 0.210 2.044 1.00 85.88 119 LEU A CA 1
ATOM 909 C C . LEU A 1 119 ? 10.520 0.128 0.860 1.00 85.88 119 LEU A C 1
ATOM 911 O O . LEU A 1 119 ? 10.792 -0.973 0.386 1.00 85.88 119 LEU A O 1
ATOM 915 N N . ALA A 1 120 ? 11.067 1.267 0.424 1.00 87.75 120 ALA A N 1
ATOM 916 C CA . ALA A 1 120 ? 12.057 1.334 -0.649 1.00 87.75 120 ALA A CA 1
ATOM 917 C C . ALA A 1 120 ? 13.292 0.507 -0.294 1.00 87.75 120 ALA A C 1
ATOM 919 O O . ALA A 1 120 ? 13.688 -0.360 -1.064 1.00 87.75 120 ALA A O 1
ATOM 920 N N . LEU A 1 121 ? 13.840 0.701 0.909 1.00 88.25 121 LEU A N 1
ATOM 921 C CA . LEU A 1 121 ? 15.025 -0.010 1.377 1.00 88.25 121 LEU A CA 1
ATOM 922 C C . LEU A 1 121 ? 14.764 -1.506 1.584 1.00 88.25 121 LEU A C 1
ATOM 924 O O . LEU A 1 121 ? 15.579 -2.340 1.203 1.00 88.25 121 LEU A O 1
ATOM 928 N N . SER A 1 122 ? 13.621 -1.859 2.177 1.00 87.81 122 SER A N 1
ATOM 929 C CA . SER A 1 122 ? 13.232 -3.257 2.381 1.00 87.81 122 SER A CA 1
ATOM 930 C C . SER A 1 122 ? 13.100 -3.989 1.044 1.00 87.81 122 SER A C 1
ATOM 932 O O . SER A 1 122 ? 13.635 -5.086 0.896 1.00 87.81 122 SER A O 1
ATOM 934 N N . SER A 1 123 ? 12.465 -3.355 0.057 1.00 86.38 123 SER A N 1
ATOM 935 C CA . SER A 1 123 ? 12.295 -3.937 -1.277 1.00 86.38 123 SER A CA 1
ATOM 936 C C . SER A 1 123 ? 13.618 -3.981 -2.055 1.00 86.38 123 SER A C 1
ATOM 938 O O . SER A 1 123 ? 13.903 -4.978 -2.708 1.00 86.38 123 SER A O 1
ATOM 940 N N . ALA A 1 124 ? 14.477 -2.961 -1.920 1.00 86.25 124 ALA A N 1
ATOM 941 C CA . ALA A 1 124 ? 15.828 -2.955 -2.493 1.00 86.25 124 ALA A CA 1
ATOM 942 C C . ALA A 1 124 ? 16.715 -4.081 -1.932 1.00 86.25 124 ALA A C 1
ATOM 944 O O . ALA A 1 124 ? 17.539 -4.634 -2.653 1.00 86.25 124 ALA A O 1
ATOM 945 N N . ASN A 1 125 ? 16.508 -4.468 -0.668 1.00 87.1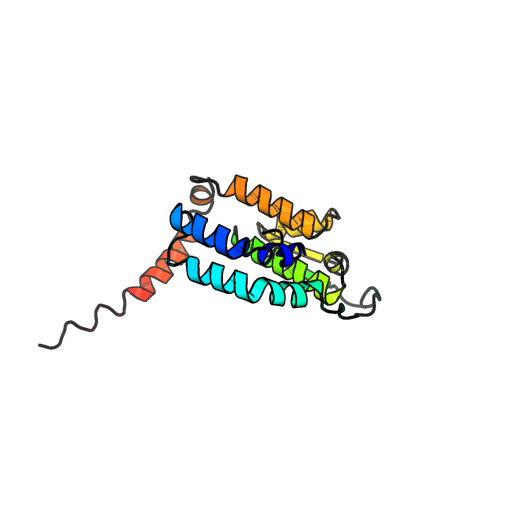2 125 ASN A N 1
ATOM 946 C CA . ASN A 1 125 ? 17.171 -5.613 -0.033 1.00 87.12 125 ASN A CA 1
ATOM 947 C C . ASN A 1 125 ? 16.614 -6.980 -0.484 1.00 87.12 125 ASN A C 1
ATOM 949 O O . ASN A 1 125 ? 16.950 -8.000 0.116 1.00 87.12 125 ASN A O 1
ATOM 953 N N . GLY A 1 126 ? 15.744 -7.022 -1.498 1.00 83.69 126 GLY A N 1
ATOM 954 C CA . GLY A 1 126 ? 15.190 -8.261 -2.044 1.00 83.69 126 GLY A CA 1
ATOM 955 C C . GLY A 1 126 ? 14.064 -8.875 -1.213 1.00 83.69 126 GLY A C 1
ATOM 956 O O . GLY A 1 126 ? 13.716 -10.033 -1.433 1.00 83.69 126 GLY A O 1
ATOM 957 N N . ARG A 1 127 ? 13.484 -8.129 -0.263 1.00 84.81 127 ARG A N 1
ATOM 958 C CA . ARG A 1 127 ? 12.295 -8.590 0.465 1.00 84.81 127 ARG A CA 1
ATOM 959 C C . ARG A 1 127 ? 11.059 -8.484 -0.415 1.00 84.81 127 ARG A C 1
ATOM 961 O O . ARG A 1 127 ? 10.892 -7.530 -1.173 1.00 84.81 127 ARG A O 1
ATOM 968 N N . THR A 1 128 ? 10.167 -9.447 -0.257 1.00 85.75 128 THR A N 1
ATOM 969 C CA . THR A 1 128 ? 8.859 -9.467 -0.915 1.00 85.75 128 THR A CA 1
ATOM 970 C C . THR A 1 128 ? 7.956 -8.343 -0.395 1.00 85.75 128 THR A C 1
ATOM 972 O O . THR A 1 128 ? 8.110 -7.856 0.731 1.00 85.75 128 THR A O 1
ATOM 975 N N . LEU A 1 129 ? 6.968 -7.930 -1.192 1.00 84.44 129 LEU A N 1
ATOM 976 C CA . LEU A 1 129 ? 6.000 -6.906 -0.780 1.00 84.44 129 LEU A CA 1
ATOM 977 C C . LEU A 1 129 ? 5.190 -7.355 0.447 1.00 84.44 129 LEU A C 1
ATOM 979 O O . LEU A 1 129 ? 4.891 -6.541 1.326 1.00 84.44 129 LEU A O 1
ATOM 983 N N . SER A 1 130 ? 4.902 -8.653 0.554 1.00 85.06 130 SER A N 1
ATOM 984 C CA . SER A 1 130 ? 4.303 -9.270 1.738 1.00 85.06 130 SER A CA 1
ATOM 985 C C . SER A 1 130 ? 5.184 -9.118 2.986 1.00 85.06 130 SER A C 1
ATOM 987 O O . SER A 1 130 ? 4.693 -8.726 4.049 1.00 85.06 130 SER A O 1
ATOM 989 N N . GLU A 1 131 ? 6.495 -9.347 2.887 1.00 85.06 131 GLU A N 1
ATOM 990 C CA . GLU A 1 131 ? 7.428 -9.120 4.001 1.00 85.06 131 GLU A CA 1
ATOM 991 C C . GLU A 1 131 ? 7.528 -7.640 4.380 1.00 85.06 131 GLU A C 1
ATOM 993 O O . GLU A 1 131 ? 7.547 -7.306 5.568 1.00 85.06 131 GLU A O 1
ATOM 998 N N . CYS A 1 132 ? 7.534 -6.741 3.391 1.00 85.00 132 CYS A N 1
ATOM 999 C CA . CYS A 1 132 ? 7.481 -5.296 3.611 1.00 85.00 132 CYS A CA 1
ATOM 1000 C C . CYS A 1 132 ? 6.214 -4.893 4.389 1.00 85.00 132 CYS A C 1
ATOM 1002 O O . CYS A 1 132 ? 6.287 -4.095 5.330 1.00 85.00 132 CYS A O 1
ATOM 1004 N N . PHE A 1 133 ? 5.063 -5.492 4.062 1.00 84.94 133 PHE A N 1
ATOM 1005 C CA . PHE A 1 133 ? 3.809 -5.299 4.791 1.00 84.94 133 PHE A CA 1
ATOM 1006 C C . PHE A 1 133 ? 3.904 -5.776 6.246 1.00 84.94 133 PHE A C 1
ATOM 1008 O O . PHE A 1 133 ? 3.530 -5.037 7.162 1.00 84.94 133 PHE A O 1
ATOM 1015 N N . PHE A 1 134 ? 4.442 -6.974 6.493 1.00 84.00 134 PHE A N 1
ATOM 1016 C CA . PHE A 1 134 ? 4.604 -7.505 7.853 1.00 84.00 134 PHE A CA 1
ATOM 1017 C C . PHE A 1 134 ? 5.599 -6.704 8.696 1.00 84.00 134 PHE A C 1
ATOM 1019 O O . PHE A 1 134 ? 5.355 -6.470 9.888 1.00 84.00 134 PHE A O 1
ATOM 1026 N N . LEU A 1 135 ? 6.696 -6.250 8.087 1.00 82.94 135 LEU A N 1
ATOM 1027 C CA . LEU A 1 135 ? 7.668 -5.370 8.728 1.00 82.94 135 LEU A CA 1
ATOM 1028 C C . LEU A 1 135 ? 6.990 -4.074 9.174 1.00 82.94 135 LEU A C 1
ATOM 1030 O O . LEU A 1 135 ? 7.065 -3.704 10.348 1.00 82.94 135 LEU A O 1
ATOM 1034 N N . TYR A 1 136 ? 6.250 -3.437 8.265 1.00 82.38 136 TYR A N 1
ATOM 1035 C CA . TYR A 1 136 ? 5.506 -2.226 8.569 1.00 82.38 136 TYR A CA 1
ATOM 1036 C C . TYR A 1 136 ? 4.442 -2.457 9.649 1.00 82.38 136 TYR A C 1
ATOM 1038 O O . TYR A 1 136 ? 4.317 -1.660 10.578 1.00 82.38 136 TYR A O 1
ATOM 1046 N N . TRP A 1 137 ? 3.706 -3.568 9.588 1.00 80.94 137 TRP A N 1
ATOM 1047 C CA . TRP A 1 137 ? 2.707 -3.925 10.594 1.00 80.94 137 TRP A CA 1
ATOM 1048 C C . TRP A 1 137 ? 3.317 -4.083 11.993 1.00 80.94 137 TRP A C 1
ATOM 1050 O O . TRP A 1 137 ? 2.791 -3.574 12.990 1.00 80.94 137 TRP A O 1
ATOM 1060 N N . THR A 1 138 ? 4.466 -4.751 12.069 1.00 80.56 138 THR A N 1
ATOM 1061 C CA . THR A 1 138 ? 5.202 -4.958 13.319 1.00 80.56 138 THR A CA 1
ATOM 1062 C C . THR A 1 138 ? 5.736 -3.641 13.868 1.00 80.56 138 THR A C 1
ATOM 1064 O O . THR A 1 138 ? 5.569 -3.353 15.056 1.00 80.56 138 THR A O 1
ATOM 1067 N N . MET A 1 139 ? 6.316 -2.809 13.002 1.00 76.88 139 MET A N 1
ATOM 1068 C CA . MET A 1 139 ? 6.821 -1.491 13.376 1.00 76.88 139 MET A CA 1
ATOM 1069 C C . MET A 1 139 ? 5.703 -0.552 13.804 1.00 76.88 139 MET A C 1
ATOM 1071 O O . MET A 1 139 ? 5.844 0.108 14.827 1.00 76.88 139 MET A O 1
ATOM 1075 N N . LYS A 1 140 ? 4.555 -0.558 13.120 1.00 75.12 140 LYS A N 1
ATOM 1076 C CA . LYS A 1 140 ? 3.366 0.203 13.518 1.00 75.12 140 LYS A CA 1
ATOM 1077 C C . LYS A 1 140 ? 2.985 -0.092 14.967 1.00 75.12 140 LYS A C 1
ATOM 1079 O O . LYS A 1 140 ? 2.742 0.838 15.731 1.00 75.12 140 LYS A O 1
ATOM 1084 N N . ARG A 1 141 ? 2.952 -1.369 15.370 1.00 68.25 141 ARG A N 1
ATOM 1085 C CA . ARG A 1 141 ? 2.638 -1.721 16.764 1.00 68.25 141 ARG A CA 1
ATOM 1086 C C . ARG A 1 141 ? 3.664 -1.163 17.745 1.00 68.25 141 ARG A C 1
ATOM 1088 O O . ARG A 1 141 ? 3.270 -0.768 18.824 1.00 68.25 141 ARG A O 1
ATOM 1095 N N . ARG A 1 142 ? 4.948 -1.100 17.394 1.00 69.75 142 ARG A N 1
ATOM 1096 C CA . ARG A 1 142 ? 5.993 -0.565 18.287 1.00 69.75 142 ARG A CA 1
ATOM 1097 C C . ARG A 1 142 ? 6.022 0.966 18.326 1.00 69.75 142 ARG A C 1
ATOM 1099 O O . ARG A 1 142 ? 6.242 1.539 19.384 1.00 69.75 142 ARG A O 1
ATOM 1106 N N . ILE A 1 143 ? 5.779 1.616 17.189 1.00 68.12 143 ILE A N 1
ATOM 1107 C CA . ILE A 1 143 ? 5.887 3.071 17.018 1.00 68.12 143 ILE A CA 1
ATOM 1108 C C . ILE A 1 143 ? 4.625 3.800 17.491 1.00 68.12 143 ILE A C 1
ATOM 1110 O O . ILE A 1 143 ? 4.742 4.938 17.921 1.00 68.12 143 ILE A O 1
ATOM 1114 N N . PHE A 1 144 ? 3.442 3.174 17.437 1.00 64.88 144 PHE A N 1
ATOM 1115 C CA . PHE A 1 144 ? 2.155 3.827 17.731 1.00 64.88 144 PHE A CA 1
ATOM 1116 C C . PHE A 1 144 ? 1.429 3.278 18.978 1.00 64.88 144 PHE A C 1
ATOM 1118 O O . PHE A 1 144 ? 0.210 3.417 19.092 1.00 64.88 144 PHE A O 1
ATOM 1125 N N . LEU A 1 145 ? 2.134 2.640 19.922 1.00 54.34 145 LEU A N 1
ATOM 1126 C CA . LEU A 1 145 ? 1.540 2.280 21.220 1.00 54.34 145 LEU A CA 1
ATOM 1127 C C . LEU A 1 145 ? 1.225 3.542 22.044 1.00 54.34 145 LEU A C 1
ATOM 1129 O O . LEU A 1 145 ? 1.960 4.527 21.995 1.00 54.34 145 LEU A O 1
ATOM 1133 N N . LYS A 1 146 ? 0.099 3.506 22.776 1.00 48.88 146 LYS A N 1
ATOM 1134 C CA . LYS A 1 146 ? -0.466 4.619 23.565 1.00 48.88 146 LYS A CA 1
ATOM 1135 C C . LYS A 1 146 ? 0.632 5.389 24.317 1.00 48.88 146 LYS A C 1
ATOM 1137 O O . LYS A 1 146 ? 1.255 4.844 25.220 1.00 48.88 146 LYS A O 1
ATOM 1142 N N . GLY A 1 147 ? 0.834 6.652 23.932 1.00 53.19 147 GLY A N 1
ATOM 1143 C CA . GLY A 1 147 ? 1.833 7.560 24.515 1.00 53.19 147 GLY A CA 1
ATOM 1144 C C . GLY A 1 147 ? 3.117 7.750 23.694 1.00 53.19 147 GLY A C 1
ATOM 1145 O O . GLY A 1 147 ? 4.034 8.429 24.146 1.00 53.19 147 GLY A O 1
ATOM 1146 N N . SER A 1 148 ? 3.206 7.175 22.494 1.00 46.59 148 SER A N 1
ATOM 1147 C CA . SER A 1 148 ? 4.424 7.157 21.685 1.00 46.59 148 SER A CA 1
ATOM 1148 C C . SER A 1 148 ? 4.907 8.540 21.224 1.00 46.59 148 SER A C 1
ATOM 1150 O O . SER A 1 148 ? 4.206 9.270 20.521 1.00 46.59 148 SER A O 1
ATOM 1152 N N . THR A 1 149 ? 6.164 8.812 21.554 1.00 48.06 149 THR A N 1
ATOM 1153 C CA . THR A 1 149 ? 7.165 9.815 21.140 1.00 48.06 149 THR A CA 1
ATOM 1154 C C . THR A 1 149 ? 6.951 10.606 19.833 1.00 48.06 149 THR A C 1
ATOM 1156 O O . THR A 1 149 ? 7.469 11.713 19.715 1.00 48.06 149 THR A O 1
ATOM 1159 N N . MET A 1 150 ? 6.158 10.135 18.866 1.00 45.81 150 MET A N 1
ATOM 1160 C CA . MET A 1 150 ? 5.829 10.871 17.635 1.00 45.81 150 MET A CA 1
ATOM 1161 C C . MET A 1 150 ? 5.112 12.206 17.881 1.00 45.81 150 MET A C 1
ATOM 1163 O O . MET A 1 150 ? 5.369 13.158 17.152 1.00 45.81 150 MET A O 1
ATOM 1167 N N . SER A 1 151 ? 4.294 12.329 18.935 1.00 44.41 151 SER A N 1
ATOM 1168 C CA . SER A 1 151 ? 3.701 13.629 19.300 1.00 44.41 151 SER A CA 1
ATOM 1169 C C . SER A 1 151 ? 4.746 14.637 19.804 1.00 44.41 151 SER A C 1
ATOM 1171 O O . SER A 1 151 ? 4.512 15.838 19.731 1.00 44.41 151 SER A O 1
ATOM 1173 N N . ARG A 1 152 ? 5.903 14.163 20.296 1.00 45.38 152 ARG A N 1
ATOM 1174 C CA . ARG A 1 152 ? 7.033 14.998 20.745 1.00 45.38 152 ARG A CA 1
ATOM 1175 C C . ARG A 1 1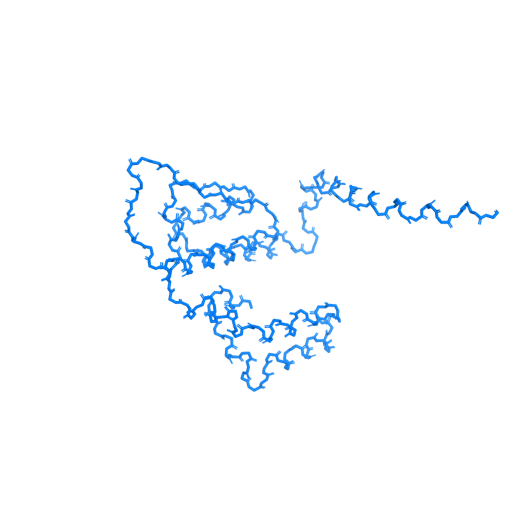52 ? 8.035 15.282 19.618 1.00 45.38 152 ARG A C 1
ATOM 1177 O O . ARG A 1 152 ? 8.670 16.325 19.644 1.00 45.38 152 ARG A O 1
ATOM 1184 N N . LEU A 1 153 ? 8.148 14.390 18.628 1.00 50.06 153 LEU A N 1
ATOM 1185 C CA . LEU A 1 153 ? 9.083 14.499 17.492 1.00 50.06 153 LEU A CA 1
ATOM 1186 C C . LEU A 1 153 ? 8.480 15.191 16.250 1.00 50.06 153 LEU A C 1
ATOM 1188 O O . LEU A 1 153 ? 9.213 15.811 15.491 1.00 50.06 153 LEU A O 1
ATOM 1192 N N . LEU A 1 154 ? 7.156 15.130 16.050 1.00 50.28 154 LEU A N 1
ATOM 1193 C CA . LEU A 1 154 ? 6.434 15.784 14.939 1.00 50.28 154 LEU A CA 1
ATOM 1194 C C . LEU A 1 154 ? 5.447 16.871 15.410 1.00 50.28 154 LEU A C 1
ATOM 1196 O O . LEU A 1 154 ? 4.658 17.380 14.610 1.00 50.28 154 LEU A O 1
ATOM 1200 N N . GLY A 1 155 ? 5.495 17.252 16.694 1.00 41.56 155 GLY A N 1
ATOM 1201 C CA . GLY A 1 155 ? 4.561 18.196 17.327 1.00 41.56 155 GLY A CA 1
ATOM 1202 C C . GLY A 1 155 ? 4.468 19.573 16.653 1.00 41.56 155 GLY A C 1
ATOM 1203 O O . GLY A 1 155 ? 3.438 20.236 16.764 1.00 41.56 155 GLY A O 1
ATOM 1204 N N . ASN A 1 156 ? 5.474 19.975 15.869 1.00 44.84 156 ASN A N 1
ATOM 1205 C CA . ASN A 1 156 ? 5.454 21.255 15.154 1.00 44.84 156 ASN A CA 1
ATOM 1206 C C . ASN A 1 156 ? 4.810 21.210 13.758 1.00 44.84 156 ASN A C 1
ATOM 1208 O O . ASN A 1 156 ? 4.435 22.263 13.255 1.00 44.84 156 ASN A O 1
ATOM 1212 N N . GLN A 1 157 ? 4.630 20.039 13.135 1.00 46.16 157 GLN A N 1
ATOM 1213 C CA . GLN A 1 157 ? 4.041 19.941 11.784 1.00 46.16 157 GLN A CA 1
ATOM 1214 C C . GLN A 1 157 ? 2.547 19.581 11.807 1.00 46.16 157 GLN A C 1
ATOM 1216 O O . GLN A 1 157 ? 1.792 20.018 10.945 1.00 46.16 157 GLN A O 1
ATOM 1221 N N . VAL A 1 158 ? 2.077 18.847 12.823 1.00 46.38 158 VAL A N 1
ATOM 1222 C CA . VAL A 1 158 ? 0.651 18.461 12.926 1.00 46.38 158 VAL A CA 1
ATOM 1223 C C . VAL A 1 158 ? -0.218 19.603 13.482 1.00 46.38 158 VAL A C 1
ATOM 1225 O O . VAL A 1 158 ? -1.396 19.720 13.143 1.00 46.38 158 VAL A O 1
ATOM 1228 N N . SER A 1 159 ? 0.382 20.515 14.254 1.00 38.03 159 SER A N 1
ATOM 1229 C CA . SER A 1 159 ? -0.305 21.668 14.855 1.00 38.03 159 SER A CA 1
ATOM 1230 C C . SER A 1 159 ? -0.790 22.708 13.833 1.00 38.03 159 SER A C 1
ATOM 1232 O O . SER A 1 159 ? -1.721 23.465 14.119 1.00 38.03 159 SER A O 1
ATOM 1234 N N . PHE A 1 160 ? -0.180 22.767 12.644 1.00 41.56 160 PHE A N 1
ATOM 1235 C CA . PHE A 1 160 ? -0.562 23.729 11.606 1.00 41.56 160 PHE A CA 1
ATOM 1236 C C . PHE A 1 160 ? -1.791 23.253 10.817 1.00 41.56 160 PHE A C 1
ATOM 1238 O O . PHE A 1 160 ? -2.713 24.029 10.557 1.00 41.56 160 PHE A O 1
ATOM 1245 N N . THR A 1 161 ? -1.875 21.952 10.531 1.00 36.22 161 THR A N 1
ATOM 1246 C CA . THR A 1 161 ? -2.974 21.370 9.748 1.00 36.22 161 THR A CA 1
ATOM 1247 C C . THR A 1 161 ? -4.267 21.239 10.559 1.00 36.22 161 THR A C 1
ATOM 1249 O O . THR A 1 161 ? -5.357 21.449 10.023 1.00 36.22 161 THR A O 1
ATOM 1252 N N . GLU A 1 162 ? -4.183 20.984 11.871 1.00 41.56 162 GLU A N 1
ATOM 1253 C CA . GLU A 1 162 ? -5.369 21.023 12.740 1.00 41.56 162 GLU A CA 1
ATOM 1254 C C . GLU A 1 162 ? -5.912 22.446 12.928 1.00 41.56 162 GLU A C 1
ATOM 1256 O O . GLU A 1 162 ? -7.131 22.616 12.955 1.00 41.56 162 GLU A O 1
ATOM 1261 N N . LYS A 1 163 ? -5.059 23.483 12.981 1.00 38.16 163 LYS A N 1
ATOM 1262 C CA . LYS A 1 163 ? -5.524 24.880 13.078 1.00 38.16 163 LYS A CA 1
ATOM 1263 C C . LYS A 1 163 ? -6.236 25.358 11.811 1.00 38.16 163 LYS A C 1
ATOM 1265 O O . LYS A 1 163 ? -7.253 26.037 11.931 1.00 38.16 163 LYS A O 1
ATOM 1270 N N . LEU A 1 164 ? -5.783 24.956 10.622 1.00 38.84 164 LEU A N 1
ATOM 1271 C CA . LEU A 1 164 ? -6.443 25.348 9.370 1.00 38.84 164 LEU A CA 1
ATOM 1272 C C . LEU A 1 164 ? -7.801 24.645 9.184 1.00 38.84 164 LEU A C 1
ATOM 1274 O O . LEU A 1 164 ? -8.772 25.258 8.746 1.00 38.84 164 LEU A O 1
ATOM 1278 N N . THR A 1 165 ? -7.912 23.385 9.618 1.00 38.31 165 THR A N 1
ATOM 1279 C CA . THR A 1 165 ? -9.170 22.620 9.519 1.00 38.31 165 THR A CA 1
ATOM 1280 C C . THR A 1 165 ? -10.184 23.009 10.610 1.00 38.31 165 THR A C 1
ATOM 1282 O O . THR A 1 165 ? -11.395 22.905 10.400 1.00 38.31 165 THR A O 1
ATOM 1285 N N . ARG A 1 166 ? -9.720 23.520 11.765 1.00 37.06 166 ARG A N 1
ATOM 1286 C CA . ARG A 1 166 ? -10.588 24.129 12.792 1.00 37.06 166 ARG A CA 1
ATOM 1287 C C . ARG A 1 166 ? -11.027 25.553 12.447 1.00 37.06 166 ARG A C 1
ATOM 1289 O O . ARG A 1 166 ? -12.129 25.927 12.835 1.00 37.06 166 ARG A O 1
ATOM 1296 N N . SER A 1 167 ? -10.221 26.326 11.715 1.00 39.91 167 SER A N 1
ATOM 1297 C CA . SER A 1 167 ? -10.581 27.698 11.324 1.00 39.91 167 SER A CA 1
ATOM 1298 C C . SER A 1 167 ? -11.686 27.745 10.262 1.00 39.91 167 SER A C 1
ATOM 1300 O O . SER A 1 167 ? -12.523 28.642 10.303 1.00 39.91 167 SER A O 1
ATOM 1302 N N . ASN A 1 168 ? -11.771 26.749 9.372 1.00 41.56 168 ASN A N 1
ATOM 1303 C CA . ASN A 1 168 ? -12.803 26.714 8.323 1.00 41.56 168 ASN A CA 1
ATOM 1304 C C . ASN A 1 168 ? -14.173 26.181 8.788 1.00 41.56 168 ASN A C 1
ATOM 1306 O O . ASN A 1 168 ? -15.108 26.162 8.001 1.00 41.56 168 ASN A O 1
ATOM 1310 N N . ASN A 1 169 ? -14.324 25.788 10.059 1.00 42.34 169 ASN A N 1
ATOM 1311 C CA . ASN A 1 169 ? -15.609 25.360 10.640 1.00 42.34 169 ASN A CA 1
ATOM 1312 C C . ASN A 1 169 ? -16.155 26.323 11.714 1.00 42.34 169 ASN A C 1
ATOM 1314 O O . ASN A 1 169 ? -17.125 26.006 12.403 1.00 42.34 169 ASN A O 1
ATOM 1318 N N . LEU A 1 170 ? -15.548 27.506 11.865 1.00 42.88 170 LEU A N 1
ATOM 1319 C CA . LEU A 1 170 ? -16.035 28.576 12.747 1.00 42.88 170 LEU A CA 1
ATOM 1320 C C . LEU A 1 170 ? -16.678 29.752 11.985 1.00 42.88 170 LEU A C 1
ATOM 1322 O O . LEU A 1 170 ? -17.293 30.604 12.622 1.00 42.88 170 LEU A O 1
ATOM 1326 N N . GLY A 1 171 ? -16.618 29.766 10.647 1.00 40.44 171 GLY A N 1
ATOM 1327 C CA . GLY A 1 171 ? -17.257 30.791 9.805 1.00 40.44 171 GLY A CA 1
ATOM 1328 C C . GLY A 1 171 ? -18.784 30.674 9.688 1.00 40.44 171 GLY A C 1
ATOM 1329 O O . GLY A 1 171 ? -19.470 31.689 9.620 1.00 40.44 171 GLY A O 1
ATOM 1330 N N . ASP A 1 172 ? -19.346 29.465 9.778 1.00 40.38 172 ASP A N 1
ATOM 1331 C CA . ASP A 1 172 ? -20.777 29.236 9.491 1.00 40.38 172 ASP A CA 1
ATOM 1332 C C . ASP A 1 172 ? -21.714 29.361 10.705 1.00 40.38 172 ASP A C 1
ATOM 1334 O O . ASP A 1 172 ? -22.930 29.193 10.590 1.00 40.38 172 ASP A O 1
ATOM 1338 N N . LYS A 1 173 ? -21.188 29.700 11.889 1.00 42.09 173 LYS A N 1
ATOM 1339 C CA . LYS A 1 173 ? -22.002 29.898 13.107 1.00 42.09 173 LYS A CA 1
ATOM 1340 C C . LYS A 1 173 ? -22.182 31.355 13.537 1.00 42.09 173 LYS A C 1
ATOM 1342 O O . LYS A 1 173 ? -22.889 31.591 14.515 1.00 42.09 173 LYS A O 1
ATOM 1347 N N . LEU A 1 174 ? -21.629 32.329 12.807 1.00 38.97 174 LEU A N 1
ATOM 1348 C CA . LEU A 1 174 ? -21.683 33.749 13.193 1.00 38.97 174 LEU A CA 1
ATOM 1349 C C . LEU A 1 174 ? -22.588 34.644 12.321 1.00 38.97 174 LEU A C 1
ATOM 1351 O O . LEU A 1 174 ? -22.648 35.843 12.566 1.00 38.97 174 LEU A O 1
ATOM 1355 N N . ILE A 1 175 ? -23.333 34.094 11.350 1.00 39.28 175 ILE A N 1
ATOM 1356 C CA . ILE A 1 175 ? -24.208 34.888 10.452 1.00 39.28 175 ILE A CA 1
ATOM 1357 C C . ILE A 1 175 ? -25.708 34.812 10.829 1.00 39.28 175 ILE A C 1
ATOM 1359 O O . ILE A 1 175 ? -26.511 35.609 10.359 1.00 39.28 175 ILE A O 1
ATOM 1363 N N . ARG A 1 176 ? -26.131 33.942 11.761 1.00 39.84 176 ARG A N 1
ATOM 1364 C CA . ARG A 1 176 ? -27.562 33.787 12.131 1.00 39.84 176 ARG A CA 1
ATOM 1365 C C . ARG A 1 176 ? -28.046 34.584 13.357 1.00 39.84 176 ARG A C 1
ATOM 1367 O O . ARG A 1 176 ? -29.067 34.227 13.935 1.00 39.84 176 ARG A O 1
ATOM 1374 N N . ARG A 1 177 ? -27.357 35.649 13.789 1.00 36.16 177 ARG A N 1
ATOM 1375 C CA . ARG A 1 177 ? -27.755 36.408 15.001 1.00 36.16 177 ARG A CA 1
ATOM 1376 C C . ARG A 1 177 ? -27.809 37.933 14.849 1.00 36.16 177 ARG A C 1
ATOM 1378 O O . ARG A 1 177 ? -27.544 38.652 15.805 1.00 36.16 177 ARG A O 1
ATOM 1385 N N . LYS A 1 178 ? -28.170 38.431 13.662 1.00 39.47 178 LYS A N 1
ATOM 1386 C CA . LYS A 1 178 ? -28.408 39.869 13.448 1.00 39.47 178 LYS A CA 1
ATOM 1387 C C . LYS A 1 178 ? -29.569 40.147 12.485 1.00 39.47 178 LYS A C 1
ATOM 1389 O O . LYS A 1 178 ? -29.389 40.804 11.472 1.00 39.47 178 LYS A O 1
ATOM 1394 N N . ILE A 1 179 ? -30.749 39.615 12.803 1.00 40.72 179 ILE A N 1
ATOM 1395 C CA . ILE A 1 179 ? -32.040 40.156 12.349 1.00 40.72 179 ILE A CA 1
ATOM 1396 C C . ILE A 1 179 ? -33.008 40.014 13.527 1.00 40.72 179 ILE A C 1
ATOM 1398 O O . ILE A 1 179 ? -33.562 38.938 13.740 1.00 40.72 179 ILE A O 1
ATOM 1402 N N . HIS A 1 180 ? -33.063 41.060 14.349 1.00 36.97 180 HIS A N 1
ATOM 1403 C CA . HIS A 1 180 ? -34.234 41.634 15.019 1.00 36.97 180 HIS A CA 1
ATOM 1404 C C . HIS A 1 180 ? -33.766 42.802 15.886 1.00 36.97 180 HIS A C 1
ATOM 1406 O O . HIS A 1 180 ? -32.753 42.625 16.603 1.00 36.97 180 HIS A O 1
#

Foldseek 3Di:
DCLLVLDACVVCPVVVVVVVVLVVCVVVVVADPVRSVVSVVCNVCSNVVNCLQQVDDAAPDPPDADDPDDAFEDEQEDDQVCSLVVLSVLSSCCCNHPVAQCPLVRHPYQHYDDLSVLLSVCVVVVDGSVVSSVVSVVVSCVQPPPPHPCCVVCVVPVVVVVVVVVVVVVVPPPPPPPDD

pLDDT: mean 71.58, std 17.14, range [36.16, 89.81]

Radius of gyration: 21.77 Å; chains: 1; bounding box: 51×63×49 Å

Secondary structure (DSSP, 8-state):
--GGGT--THHHHGGGHHHHHHHHHHHTTSS-TTTHHHHHHHHHHHHHHHIIIIISPP---------SS---EEEE---GGGHHHHHHHHHHHHHHHHSSS-GGGG-SEEEE-THHHHHHHHHHTT--HHHHHHHHHHHHHHHSSTT-THHHHSHHHHHHHHHHHHHTTSSTTSSSS---

Sequence (180 aa):
MLEHLGANPKSLYKHDYGQKTLTDRVQNGTVCGKCLPKFEEFLKFAGTIYEEMCGQIPISIVRGRRCSSGLLTLCMDGGGIRGLVSVVCLLFASRRILGDETLVNYFDWLIGTSTGSMLALSSANGRTLSECFFLYWTMKRRIFLKGSTMSRLLGNQVSFTEKLTRSNNLGDKLIRRKIH

InterPro domains:
  IPR002641 Patatin-like phospholipase domain [PF01734] (74-148)
  IPR002641 Patatin-like phospholipase domain [PS51635] (74-180)
  IPR016035 Acyl transferase/acyl hydrolase/lysophospholipase [SSF52151] (71-147)
  IPR047148 85/88 kDa calcium-independent phospholipase A2 [PTHR24139] (5-149)

Organism: Angiostrongylus costaricensis (NCBI:txid334426)